Protein AF-A0A6N8X1G5-F1 (afdb_monomer)

Radius of gyration: 25.39 Å; Cα contacts (8 Å, |Δi|>4): 60; chains: 1; boundi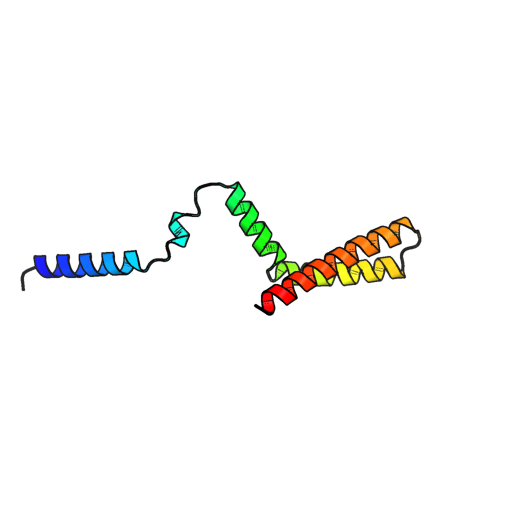ng box: 46×36×74 Å

Solvent-accessible surface area (backbone atoms only — not comparable to full-atom values): 5258 Å² total; per-residue (Å²): 135,65,76,65,61,58,53,52,56,51,51,54,50,53,52,54,52,60,72,69,50,70,68,69,74,79,65,77,77,82,50,77,65,59,53,51,54,49,54,50,51,49,48,53,58,36,74,62,21,53,54,51,14,52,50,26,36,53,52,12,50,50,32,47,76,69,32,89,45,73,68,46,31,50,52,14,50,51,41,23,48,52,10,50,53,38,40,51,54,34,52,53,66,69,75,109

pLDDT: mean 82.65, std 12.1, range [53.28, 95.94]

Sequence (96 aa):
MTPTSRRLAVASAAAAVALFLPATALAQGVSPWLDAVQVLQDAFTGPIARGLSLIAIVIGGLMFAFGEGGSKKALAGIIFGLGMAMGAANFLAWLF

Foldseek 3Di:
DDPVVVVVVVVVVVVVVVVPPPCVVVPCPDDPVVVVVVVVVCCLQDPVLLVQLVVLLVQLVVQCVPVPDPVSVVVSVVSNVSSVVSVVSNVVVVVD

Secondary structure (DSSP, 8-state):
--HHHHHHHHHHHHHHHHHHS-THHHHTTS-HHHHHHHHHHHHHHSHHHHHHHHHHHHHHHHHHHH--SHHHHHHHHHHHHHHHHHHHHHHHHHH-

Mean predicted aligned error: 12.58 Å

Nearest PDB structures (foldseek):
  8w1e-assembly1_E  TM=5.434E-01  e=6.759E+00  Pseudomonas aeruginosa PAO1

Structure (mmCIF, N/CA/C/O backbone):
data_AF-A0A6N8X1G5-F1
#
_entry.id   AF-A0A6N8X1G5-F1
#
loop_
_atom_site.group_PDB
_atom_site.id
_atom_site.type_symbol
_atom_site.label_atom_id
_atom_site.label_alt_id
_atom_site.label_comp_id
_atom_site.label_asym_id
_atom_site.label_entity_id
_atom_site.label_seq_id
_atom_site.pdbx_PDB_ins_code
_atom_site.Cartn_x
_atom_site.Cartn_y
_atom_site.Cartn_z
_atom_site.occupancy
_atom_site.B_iso_or_equiv
_atom_site.auth_seq_id
_atom_site.auth_comp_id
_atom_site.auth_asym_id
_atom_site.auth_atom_id
_atom_site.pdbx_PDB_model_num
ATOM 1 N N . MET A 1 1 ? 31.521 -28.823 -49.705 1.00 53.50 1 MET A N 1
ATOM 2 C CA . MET A 1 1 ? 30.892 -27.772 -48.872 1.00 53.50 1 MET A CA 1
ATOM 3 C C . MET A 1 1 ? 31.986 -27.089 -48.069 1.00 53.50 1 MET A C 1
ATOM 5 O O . MET A 1 1 ? 32.591 -27.728 -47.219 1.00 53.50 1 MET A O 1
ATOM 9 N N . THR A 1 2 ? 32.338 -25.856 -48.425 1.00 53.47 2 THR A N 1
ATOM 10 C CA . THR A 1 2 ? 33.489 -25.136 -47.864 1.00 53.47 2 THR A CA 1
ATOM 11 C C . THR A 1 2 ? 33.209 -24.696 -46.416 1.00 53.47 2 THR A C 1
ATOM 13 O O . THR A 1 2 ? 32.107 -24.241 -46.117 1.00 53.47 2 THR A O 1
ATOM 16 N N . PRO A 1 3 ? 34.174 -24.816 -45.486 1.00 62.03 3 PRO A N 1
ATOM 17 C CA . PRO A 1 3 ? 33.967 -24.544 -44.054 1.00 62.03 3 PRO A CA 1
ATOM 18 C C . PRO A 1 3 ? 33.547 -23.093 -43.751 1.00 62.03 3 PRO A C 1
ATOM 20 O O . PRO A 1 3 ? 32.997 -22.811 -42.686 1.00 62.03 3 PRO A O 1
ATOM 23 N N . THR A 1 4 ? 33.769 -22.178 -44.695 1.00 65.75 4 THR A N 1
ATOM 24 C CA . THR A 1 4 ? 33.435 -20.753 -44.610 1.00 65.75 4 THR A CA 1
ATOM 25 C C . THR A 1 4 ? 31.926 -20.490 -44.624 1.00 65.75 4 THR A C 1
ATOM 27 O O . THR A 1 4 ? 31.459 -19.638 -43.872 1.00 65.75 4 THR A O 1
ATOM 30 N N . SER A 1 5 ? 31.133 -21.248 -45.396 1.00 65.81 5 SER A N 1
ATOM 31 C CA . SER A 1 5 ? 29.674 -21.041 -45.471 1.00 65.81 5 SER A CA 1
ATOM 32 C C . SER A 1 5 ? 28.963 -21.444 -44.178 1.00 65.81 5 SER A C 1
ATOM 34 O O . SER A 1 5 ? 28.024 -20.780 -43.746 1.00 65.81 5 SER A O 1
ATOM 36 N N . ARG A 1 6 ? 29.470 -22.480 -43.500 1.00 70.81 6 ARG A N 1
ATOM 37 C CA . ARG A 1 6 ? 28.961 -22.923 -42.196 1.00 70.81 6 ARG A CA 1
ATOM 38 C C . ARG A 1 6 ? 29.223 -21.888 -41.102 1.00 70.81 6 ARG A C 1
ATOM 40 O O . ARG A 1 6 ? 28.361 -21.669 -40.261 1.00 70.81 6 ARG A O 1
ATOM 47 N N . ARG A 1 7 ? 30.382 -21.220 -41.128 1.00 73.12 7 ARG A N 1
ATOM 48 C CA . ARG A 1 7 ? 30.709 -20.141 -40.178 1.00 73.12 7 ARG A CA 1
ATOM 49 C C . ARG A 1 7 ? 29.802 -18.926 -40.360 1.00 73.12 7 ARG A C 1
ATOM 51 O O . ARG A 1 7 ? 29.341 -18.373 -39.369 1.00 73.12 7 ARG A O 1
ATOM 58 N N . LEU A 1 8 ? 29.507 -18.562 -41.608 1.00 77.94 8 LEU A N 1
ATOM 59 C CA . LEU A 1 8 ? 28.598 -17.459 -41.925 1.00 77.94 8 LEU A CA 1
ATOM 60 C C . LEU A 1 8 ? 27.158 -17.762 -41.490 1.00 77.94 8 LEU A C 1
ATOM 62 O O . LEU A 1 8 ? 26.532 -16.911 -40.869 1.00 77.94 8 LEU A O 1
ATOM 66 N N . ALA A 1 9 ? 26.672 -18.985 -41.722 1.00 77.25 9 ALA A N 1
ATOM 67 C CA . ALA A 1 9 ? 25.338 -19.408 -41.289 1.00 77.25 9 ALA A CA 1
ATOM 68 C C . ALA A 1 9 ? 25.184 -19.428 -39.755 1.00 77.25 9 ALA A C 1
ATOM 70 O O . ALA A 1 9 ? 24.150 -19.030 -39.218 1.00 77.25 9 ALA A O 1
ATOM 71 N N . VAL A 1 10 ? 26.224 -19.863 -39.034 1.00 80.88 10 VAL A N 1
ATOM 72 C CA . VAL A 1 10 ? 26.237 -19.842 -37.562 1.00 80.88 10 VAL A CA 1
ATOM 73 C C . VAL A 1 10 ? 26.289 -18.405 -37.034 1.00 80.88 10 VAL A C 1
ATOM 75 O O . VAL A 1 10 ? 25.575 -18.081 -36.089 1.00 80.88 10 VAL A O 1
ATOM 78 N N . ALA A 1 11 ? 27.070 -17.524 -37.666 1.00 80.81 11 ALA A N 1
ATOM 79 C CA . ALA A 1 11 ? 27.150 -16.115 -37.282 1.00 80.81 11 ALA A CA 1
ATOM 80 C C . ALA A 1 11 ? 25.819 -15.373 -37.498 1.00 80.81 11 ALA A C 1
ATOM 82 O O . ALA A 1 11 ? 25.385 -14.629 -36.621 1.00 80.81 11 ALA A O 1
ATOM 83 N N . SER A 1 12 ? 25.131 -15.614 -38.620 1.00 81.31 12 SER A N 1
ATOM 84 C CA . SER A 1 12 ? 23.820 -15.011 -38.884 1.00 81.31 12 SER A CA 1
ATOM 85 C C . SER A 1 12 ? 22.743 -15.511 -37.922 1.00 81.31 12 SER A C 1
ATOM 87 O O . SER A 1 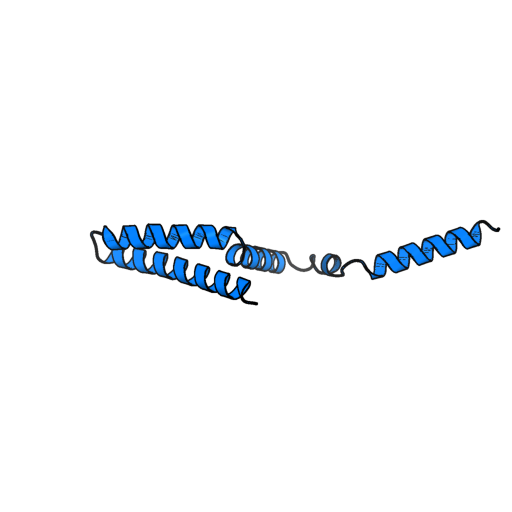12 ? 21.909 -14.727 -37.478 1.00 81.31 12 SER A O 1
ATOM 89 N N . ALA A 1 13 ? 22.776 -16.797 -37.555 1.00 80.00 13 ALA A N 1
ATOM 90 C CA . ALA A 1 13 ? 21.852 -17.357 -36.572 1.00 80.00 13 ALA A CA 1
ATOM 91 C C . ALA A 1 13 ? 22.081 -16.761 -35.173 1.00 80.00 13 ALA A C 1
ATOM 93 O O . ALA A 1 13 ? 21.123 -16.388 -34.503 1.00 80.00 13 ALA A O 1
ATOM 94 N N . ALA A 1 14 ? 23.341 -16.603 -34.755 1.00 80.88 14 ALA A N 1
ATOM 95 C CA . ALA A 1 14 ? 23.680 -15.971 -33.481 1.00 80.88 14 ALA A CA 1
ATOM 96 C C . ALA A 1 14 ? 23.240 -14.496 -33.425 1.00 80.88 14 ALA A C 1
ATOM 98 O O . ALA A 1 14 ? 22.703 -14.057 -32.411 1.00 80.88 14 ALA A O 1
ATOM 99 N N . ALA A 1 15 ? 23.407 -13.749 -34.521 1.00 80.19 15 ALA A N 1
ATOM 100 C CA . ALA A 1 15 ? 22.947 -12.365 -34.620 1.00 80.19 15 ALA A CA 1
ATOM 101 C C . ALA A 1 15 ? 21.414 -12.252 -34.586 1.00 80.19 15 ALA A C 1
ATOM 103 O O . ALA A 1 15 ? 20.880 -11.373 -33.915 1.00 80.19 15 ALA A O 1
ATOM 104 N N . ALA A 1 16 ? 20.697 -13.161 -35.254 1.00 80.69 16 ALA A N 1
ATOM 105 C CA . ALA A 1 16 ? 19.240 -13.206 -35.188 1.00 80.69 16 ALA A CA 1
ATOM 106 C C . ALA A 1 16 ? 18.760 -13.478 -33.757 1.00 80.69 16 ALA A C 1
ATOM 108 O O . ALA A 1 16 ? 17.905 -12.757 -33.258 1.00 80.69 16 ALA A O 1
ATOM 109 N N . VAL A 1 17 ? 19.364 -14.450 -33.063 1.00 78.38 17 VAL A N 1
ATOM 110 C CA . VAL A 1 17 ? 19.061 -14.728 -31.651 1.00 78.38 17 VAL A CA 1
ATOM 111 C C . VAL A 1 17 ? 19.331 -13.498 -30.783 1.00 78.38 17 VAL A C 1
ATOM 113 O O . VAL A 1 17 ? 18.466 -13.132 -29.996 1.00 78.38 17 VAL A O 1
ATOM 116 N N . ALA A 1 18 ? 20.468 -12.819 -30.977 1.00 75.94 18 ALA A N 1
ATOM 117 C CA . ALA A 1 18 ? 20.833 -11.597 -30.257 1.00 75.94 18 ALA A CA 1
ATOM 118 C C . ALA A 1 18 ? 19.787 -10.475 -30.392 1.00 75.94 18 ALA A C 1
ATOM 120 O O . ALA A 1 18 ? 19.519 -9.775 -29.420 1.00 75.94 18 ALA A O 1
ATOM 121 N N . LEU A 1 19 ? 19.167 -10.330 -31.567 1.00 72.06 19 LEU A N 1
ATOM 122 C CA . LEU A 1 19 ? 18.127 -9.325 -31.826 1.00 72.06 19 LEU A CA 1
ATOM 123 C C . LEU A 1 19 ? 16.774 -9.653 -31.176 1.00 72.06 19 LEU A C 1
ATOM 125 O O . LEU A 1 19 ? 15.967 -8.749 -30.977 1.00 72.06 19 LEU A O 1
ATOM 129 N N . PHE A 1 20 ? 16.525 -10.920 -30.840 1.00 73.56 20 PHE A N 1
ATOM 130 C CA . PHE A 1 20 ? 15.322 -11.350 -30.121 1.00 73.56 20 PHE A CA 1
ATOM 131 C C . PHE A 1 20 ? 15.514 -11.414 -28.599 1.00 73.56 20 PHE A C 1
ATOM 133 O O . PHE A 1 20 ? 14.548 -11.687 -27.884 1.00 73.56 20 PHE A O 1
ATOM 140 N N . LEU A 1 21 ? 16.721 -11.155 -28.077 1.00 70.12 21 LEU A N 1
ATOM 141 C CA . LEU A 1 21 ? 16.896 -11.003 -26.635 1.00 70.12 21 LEU A CA 1
ATOM 142 C C . LEU A 1 21 ? 16.192 -9.720 -26.166 1.00 70.12 21 LEU A C 1
ATOM 144 O O . LEU A 1 21 ? 16.364 -8.662 -26.775 1.00 70.12 21 LEU A O 1
ATOM 148 N N . PRO A 1 22 ? 15.405 -9.784 -25.079 1.00 61.50 22 PRO A N 1
ATOM 149 C CA . PRO A 1 22 ? 14.708 -8.618 -24.569 1.00 61.50 22 PRO A CA 1
ATOM 150 C C . PRO A 1 22 ? 15.728 -7.541 -24.176 1.00 61.50 22 PRO A C 1
ATOM 152 O O . PRO A 1 22 ? 16.580 -7.742 -23.309 1.00 61.50 22 PRO A O 1
ATOM 155 N N . ALA A 1 23 ? 15.614 -6.367 -24.803 1.00 58.66 23 ALA A N 1
ATOM 156 C CA . ALA A 1 23 ? 16.457 -5.196 -24.540 1.00 58.66 23 ALA A CA 1
ATOM 157 C C . ALA A 1 23 ? 16.343 -4.668 -23.096 1.00 58.66 23 ALA A C 1
ATOM 159 O O . ALA A 1 23 ? 17.111 -3.795 -22.690 1.00 58.66 23 ALA A O 1
ATOM 160 N N . THR A 1 24 ? 15.415 -5.213 -22.305 1.00 55.72 24 THR A N 1
ATOM 161 C CA . THR A 1 24 ? 15.252 -4.894 -20.887 1.00 55.72 24 THR A CA 1
ATOM 162 C C . THR A 1 24 ? 16.534 -5.134 -20.098 1.00 55.72 24 THR A C 1
ATOM 164 O O . THR A 1 24 ? 16.792 -4.382 -19.173 1.00 55.72 24 THR A O 1
ATOM 167 N N . ALA A 1 25 ? 17.402 -6.070 -20.494 1.00 53.28 25 ALA A N 1
ATOM 168 C CA . ALA A 1 25 ? 18.662 -6.328 -19.793 1.00 53.28 25 ALA A CA 1
ATOM 169 C C . ALA A 1 25 ? 19.742 -5.239 -19.982 1.00 53.28 25 ALA A C 1
ATOM 171 O O . ALA A 1 25 ? 20.647 -5.134 -19.159 1.00 53.28 25 ALA A O 1
ATOM 172 N N . LEU A 1 26 ? 19.668 -4.415 -21.036 1.00 54.25 26 LEU A N 1
ATOM 173 C CA . LEU A 1 26 ? 20.715 -3.430 -21.365 1.00 54.25 26 LEU A CA 1
ATOM 174 C C . LEU A 1 26 ? 20.451 -2.027 -20.794 1.00 54.25 26 LEU A C 1
ATOM 176 O O . LEU A 1 26 ? 21.328 -1.169 -20.860 1.00 54.25 26 LEU A O 1
ATOM 180 N N . ALA A 1 27 ? 19.272 -1.795 -20.210 1.00 53.38 27 ALA A N 1
ATOM 181 C CA . ALA A 1 27 ? 18.899 -0.518 -19.593 1.00 53.38 27 ALA A CA 1
ATOM 182 C C . ALA A 1 27 ? 18.860 -0.557 -18.051 1.00 53.38 27 ALA A C 1
ATOM 184 O O . ALA A 1 27 ? 18.722 0.486 -17.416 1.00 53.38 27 ALA A O 1
ATOM 185 N N . GLN A 1 28 ? 19.029 -1.733 -17.435 1.00 54.69 28 GLN A N 1
ATOM 186 C CA . GLN A 1 28 ? 18.915 -1.950 -15.978 1.00 54.69 28 GLN A CA 1
ATOM 187 C C . GLN A 1 28 ? 20.103 -1.393 -15.165 1.00 54.69 28 GLN A C 1
ATOM 189 O O . GLN A 1 28 ? 20.226 -1.669 -13.981 1.00 54.69 28 GLN A O 1
ATOM 194 N N . GLY A 1 29 ? 21.006 -0.625 -15.784 1.00 56.72 29 GLY A N 1
ATOM 195 C CA . GLY A 1 29 ? 22.302 -0.277 -15.190 1.00 56.72 29 GLY A CA 1
ATOM 196 C C . GLY A 1 29 ? 22.545 1.196 -14.863 1.00 56.72 29 GLY A C 1
ATOM 197 O O . GLY A 1 29 ? 23.645 1.517 -14.427 1.00 56.72 29 GLY A O 1
ATOM 198 N N . VAL A 1 30 ? 21.606 2.118 -15.104 1.00 61.34 30 VAL A N 1
ATOM 199 C CA . VAL A 1 30 ? 21.981 3.550 -15.136 1.00 61.34 30 VAL A CA 1
ATOM 200 C C . VAL A 1 30 ? 21.840 4.259 -13.786 1.00 61.34 30 VAL A C 1
ATOM 202 O O . VAL A 1 30 ? 22.552 5.232 -13.541 1.00 61.34 30 VAL A O 1
ATOM 205 N N . SER A 1 31 ? 20.993 3.788 -12.862 1.00 77.81 31 SER A N 1
ATOM 206 C CA . SER A 1 31 ? 20.967 4.371 -11.516 1.00 77.81 31 SER A CA 1
ATOM 207 C C . SER A 1 31 ? 20.496 3.381 -10.437 1.00 77.81 31 SER A C 1
ATOM 209 O O . SER A 1 31 ? 19.426 2.787 -10.579 1.00 77.81 31 SER A O 1
ATOM 211 N N . PRO A 1 32 ? 21.245 3.239 -9.323 1.00 77.75 32 PRO A N 1
ATOM 212 C CA . PRO A 1 32 ? 20.814 2.444 -8.167 1.00 77.75 32 PRO A CA 1
ATOM 213 C C . PRO A 1 32 ? 19.478 2.916 -7.574 1.00 77.75 32 PRO A C 1
ATOM 215 O O . PRO A 1 32 ? 18.758 2.147 -6.947 1.00 77.75 32 PRO A O 1
ATOM 218 N N . TRP A 1 33 ? 19.136 4.190 -7.780 1.00 84.88 33 TRP A N 1
ATOM 219 C CA . TRP A 1 33 ? 17.885 4.783 -7.315 1.00 84.88 33 TRP A CA 1
ATOM 220 C C . TRP A 1 33 ? 16.680 4.317 -8.124 1.00 84.88 33 TRP A C 1
ATOM 222 O O . TRP A 1 33 ? 15.621 4.081 -7.552 1.00 84.88 33 TRP A O 1
ATOM 232 N N . LEU A 1 34 ? 16.834 4.175 -9.443 1.00 84.62 34 LEU A N 1
ATOM 233 C CA . LEU A 1 34 ? 15.766 3.678 -10.305 1.00 84.62 34 LEU A CA 1
ATOM 234 C C . LEU A 1 34 ? 15.437 2.226 -9.949 1.00 84.62 34 LEU A C 1
ATOM 236 O O . LEU A 1 34 ? 14.270 1.872 -9.818 1.00 84.62 34 LEU A O 1
ATOM 240 N N . ASP A 1 35 ? 16.478 1.429 -9.721 1.00 86.12 35 ASP A N 1
ATOM 241 C CA . ASP A 1 35 ? 16.346 0.027 -9.338 1.00 86.12 35 ASP A CA 1
ATOM 242 C C . ASP A 1 35 ? 15.654 -0.110 -7.972 1.00 86.12 35 ASP A C 1
ATOM 244 O O . ASP A 1 35 ? 14.681 -0.848 -7.824 1.00 86.12 35 ASP A O 1
ATOM 248 N N . ALA A 1 36 ? 16.043 0.7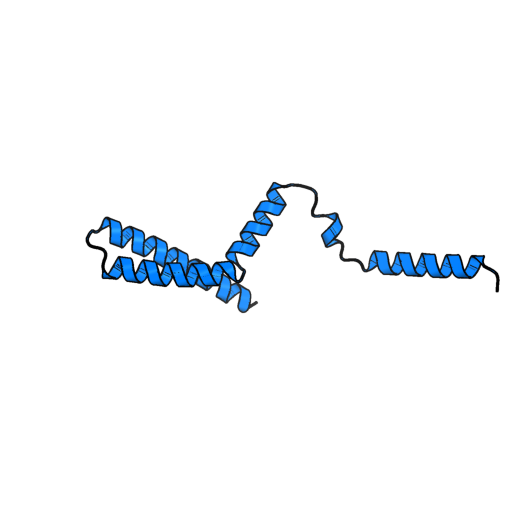16 -6.993 1.00 87.25 36 ALA A N 1
ATOM 249 C CA . ALA A 1 36 ? 15.365 0.782 -5.698 1.00 87.25 36 ALA A CA 1
ATOM 250 C C . ALA A 1 36 ? 13.879 1.168 -5.823 1.00 87.25 36 ALA A C 1
ATOM 252 O O . ALA A 1 36 ? 13.027 0.589 -5.150 1.00 87.25 36 ALA A O 1
ATOM 253 N N . VAL A 1 37 ? 13.543 2.122 -6.695 1.00 89.38 37 VAL A N 1
ATOM 254 C CA . VAL A 1 37 ? 12.150 2.523 -6.953 1.00 89.38 37 VAL A CA 1
ATOM 255 C C . VAL A 1 37 ? 11.357 1.392 -7.610 1.00 89.38 37 VAL A C 1
ATOM 257 O O . VAL A 1 37 ? 10.172 1.229 -7.318 1.00 89.38 37 VAL A O 1
ATOM 260 N N . GLN A 1 38 ? 11.982 0.588 -8.464 1.00 88.69 38 GLN A N 1
ATOM 261 C CA . GLN A 1 38 ? 11.335 -0.563 -9.088 1.00 88.69 38 GLN A CA 1
ATOM 262 C C . GLN A 1 38 ? 11.083 -1.688 -8.075 1.00 88.69 38 GLN A C 1
ATOM 264 O O . GLN A 1 38 ? 9.960 -2.174 -7.972 1.00 88.69 38 GLN A O 1
ATOM 269 N N . VAL A 1 39 ? 12.063 -1.989 -7.219 1.00 88.38 39 VAL A N 1
ATOM 270 C CA . VAL A 1 39 ? 11.898 -2.929 -6.097 1.00 88.38 39 VAL A CA 1
ATOM 271 C C . VAL A 1 39 ? 10.774 -2.492 -5.154 1.00 88.38 39 VAL A C 1
ATOM 273 O O . VAL A 1 39 ? 9.988 -3.324 -4.702 1.00 88.38 39 VAL A O 1
ATOM 276 N N . LEU A 1 40 ? 10.655 -1.191 -4.862 1.00 88.31 40 LEU A N 1
ATOM 277 C CA . LEU A 1 40 ? 9.554 -0.673 -4.045 1.00 88.31 40 LEU A CA 1
ATOM 278 C C . LEU A 1 40 ? 8.195 -0.870 -4.725 1.00 88.31 40 LEU A C 1
ATOM 280 O O . LEU A 1 40 ? 7.245 -1.289 -4.066 1.00 88.31 40 LEU A O 1
ATOM 284 N N . GLN A 1 41 ? 8.088 -0.611 -6.029 1.00 88.38 41 GLN A N 1
ATOM 285 C CA . GLN A 1 41 ? 6.851 -0.851 -6.779 1.00 88.38 41 GLN A CA 1
ATOM 286 C C . GLN A 1 41 ? 6.437 -2.328 -6.737 1.00 88.38 41 GLN A C 1
ATOM 288 O O . GLN A 1 41 ? 5.277 -2.629 -6.439 1.00 88.38 41 GLN A O 1
ATOM 293 N N . ASP A 1 42 ? 7.383 -3.244 -6.943 1.00 87.50 42 ASP A N 1
ATOM 294 C CA . ASP A 1 42 ? 7.136 -4.687 -6.862 1.00 87.50 42 ASP A CA 1
ATOM 295 C C . ASP A 1 42 ? 6.727 -5.109 -5.444 1.00 87.50 42 ASP A C 1
ATOM 297 O O . ASP A 1 42 ? 5.822 -5.928 -5.261 1.00 87.50 42 ASP A O 1
ATOM 301 N N . ALA A 1 43 ? 7.325 -4.507 -4.413 1.00 87.62 43 ALA A N 1
ATOM 302 C CA . ALA A 1 43 ? 6.971 -4.778 -3.023 1.00 87.62 43 ALA A CA 1
ATOM 303 C C . ALA A 1 43 ? 5.528 -4.364 -2.682 1.00 87.62 43 ALA A C 1
ATOM 305 O O . ALA A 1 43 ? 4.883 -5.056 -1.893 1.00 87.62 43 ALA A O 1
ATOM 306 N N . PHE A 1 44 ? 5.008 -3.283 -3.280 1.00 85.94 44 PHE A N 1
ATOM 307 C CA . PHE A 1 44 ? 3.645 -2.777 -3.050 1.00 85.94 44 PHE A CA 1
ATOM 308 C C . PHE A 1 44 ? 2.565 -3.410 -3.943 1.00 85.94 44 PHE A C 1
ATOM 310 O O . PHE A 1 44 ? 1.381 -3.345 -3.605 1.00 85.94 44 PHE A O 1
ATOM 317 N N . THR A 1 45 ? 2.938 -4.052 -5.049 1.00 86.00 45 THR A N 1
ATOM 318 C CA . THR A 1 45 ? 1.994 -4.682 -5.997 1.00 86.00 45 THR A CA 1
ATOM 319 C C . THR A 1 45 ? 2.062 -6.212 -6.008 1.00 86.00 45 THR A C 1
ATOM 321 O O . THR A 1 45 ? 1.142 -6.877 -6.484 1.00 86.00 45 THR A O 1
ATOM 324 N N . GLY A 1 46 ? 3.128 -6.792 -5.457 1.00 87.19 46 GLY A N 1
ATOM 325 C CA . GLY A 1 46 ? 3.361 -8.229 -5.429 1.00 87.19 46 GLY A CA 1
ATOM 326 C C . GLY A 1 46 ? 2.654 -8.985 -4.290 1.00 87.19 46 GLY A C 1
ATOM 327 O O . GLY A 1 46 ? 1.886 -8.423 -3.505 1.00 87.19 46 GLY A O 1
ATOM 328 N N . PRO A 1 47 ? 2.945 -10.293 -4.135 1.00 89.25 47 PRO A N 1
ATOM 329 C CA . PRO A 1 47 ? 2.353 -11.145 -3.096 1.00 89.25 47 PRO A CA 1
ATOM 330 C C . PRO A 1 47 ? 2.602 -10.639 -1.670 1.00 89.25 47 PRO A C 1
ATOM 332 O O . PRO A 1 47 ? 1.758 -10.812 -0.790 1.00 89.25 47 PRO A O 1
ATOM 335 N N . ILE A 1 48 ? 3.750 -9.989 -1.455 1.00 90.25 48 ILE A N 1
ATOM 336 C CA . ILE A 1 48 ? 4.143 -9.423 -0.161 1.00 90.25 48 ILE A CA 1
ATOM 337 C C . ILE A 1 48 ? 3.140 -8.344 0.274 1.00 90.25 48 ILE A C 1
ATOM 339 O O . ILE A 1 48 ? 2.678 -8.368 1.415 1.00 90.25 48 ILE A O 1
ATOM 343 N N . ALA A 1 49 ? 2.721 -7.462 -0.638 1.00 92.56 49 ALA A N 1
ATOM 344 C CA . ALA A 1 49 ? 1.730 -6.427 -0.352 1.00 92.56 49 ALA A CA 1
ATOM 345 C C . ALA A 1 49 ? 0.378 -6.998 0.086 1.00 92.56 49 ALA A C 1
ATOM 347 O O . ALA A 1 49 ? -0.247 -6.476 1.007 1.00 92.56 49 ALA A O 1
ATOM 348 N N . ARG A 1 50 ? -0.062 -8.101 -0.532 1.00 90.19 50 ARG A N 1
ATOM 349 C CA . ARG A 1 50 ? -1.317 -8.785 -0.175 1.00 90.19 50 ARG A CA 1
ATOM 350 C C . ARG A 1 50 ? -1.260 -9.329 1.249 1.00 90.19 50 ARG A C 1
ATOM 352 O O . ARG A 1 50 ? -2.206 -9.150 2.013 1.00 90.19 50 ARG A O 1
ATOM 359 N N . GLY A 1 51 ? -0.132 -9.939 1.618 1.00 93.62 51 GLY A N 1
ATOM 360 C CA . GLY A 1 51 ? 0.113 -10.405 2.982 1.00 93.62 51 GLY A CA 1
ATOM 361 C C . GLY A 1 51 ? 0.100 -9.258 3.995 1.00 93.62 51 GLY A C 1
ATOM 362 O O . GLY A 1 51 ? -0.605 -9.331 5.001 1.00 93.62 51 GLY A O 1
ATOM 363 N N . LEU A 1 52 ? 0.817 -8.168 3.708 1.00 93.50 52 LEU A N 1
ATOM 364 C CA . LEU A 1 52 ? 0.875 -6.993 4.584 1.00 93.50 52 LEU A CA 1
ATOM 365 C C . LEU A 1 52 ? -0.482 -6.290 4.722 1.00 93.50 52 LEU A C 1
ATOM 367 O O . LEU A 1 52 ? -0.843 -5.884 5.825 1.00 93.50 52 LEU A O 1
ATOM 371 N N . SER A 1 53 ? -1.249 -6.184 3.635 1.00 94.50 53 SER A N 1
ATOM 372 C CA . SER A 1 53 ? -2.607 -5.631 3.635 1.00 94.50 53 SER A CA 1
ATOM 373 C C . SER A 1 53 ? -3.525 -6.408 4.579 1.00 94.50 53 SER A C 1
ATOM 375 O O . SER A 1 53 ? -4.148 -5.808 5.457 1.00 94.50 53 SER A O 1
ATOM 377 N N . LEU A 1 54 ? -3.545 -7.741 4.469 1.00 95.62 54 LEU A N 1
ATOM 378 C CA . LEU A 1 54 ? -4.350 -8.601 5.336 1.00 95.62 54 LEU A CA 1
ATOM 379 C C . LEU A 1 54 ? -3.972 -8.419 6.814 1.00 95.62 54 LEU A C 1
ATOM 381 O O . LEU A 1 54 ? -4.845 -8.228 7.659 1.00 95.62 54 LEU A O 1
ATOM 385 N N . ILE A 1 55 ? -2.672 -8.430 7.122 1.00 95.94 55 ILE A N 1
ATOM 386 C CA . ILE A 1 55 ? -2.167 -8.263 8.491 1.00 95.94 55 ILE A CA 1
ATOM 387 C C . ILE A 1 55 ? -2.556 -6.889 9.052 1.00 95.94 55 ILE A C 1
ATOM 389 O O . ILE A 1 55 ? -3.038 -6.801 10.182 1.00 95.94 55 ILE A O 1
ATOM 393 N N . ALA A 1 56 ? -2.397 -5.820 8.269 1.00 95.50 56 ALA A N 1
ATOM 394 C CA . ALA A 1 56 ? -2.733 -4.461 8.685 1.00 95.50 56 ALA A CA 1
ATOM 395 C C . ALA A 1 56 ? -4.234 -4.290 8.968 1.00 95.50 56 ALA A C 1
ATOM 397 O O . ALA A 1 56 ? -4.601 -3.670 9.965 1.00 95.50 56 ALA A O 1
ATOM 398 N N . ILE A 1 57 ? -5.105 -4.885 8.150 1.00 95.12 57 ILE A N 1
ATOM 399 C CA . ILE A 1 57 ? -6.561 -4.873 8.364 1.00 95.12 57 ILE A CA 1
ATOM 400 C C . ILE A 1 57 ? -6.918 -5.597 9.666 1.00 95.12 57 ILE A C 1
ATOM 402 O O . ILE A 1 57 ? -7.680 -5.069 10.476 1.00 95.1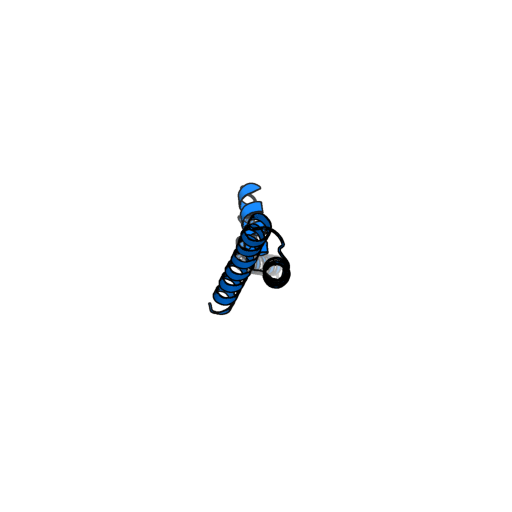2 57 ILE A O 1
ATOM 406 N N . VAL A 1 58 ? -6.342 -6.778 9.903 1.00 95.44 58 VAL A N 1
ATOM 407 C CA . VAL A 1 58 ? -6.606 -7.567 11.115 1.00 95.44 58 VAL A CA 1
ATOM 408 C C . VAL A 1 58 ? -6.128 -6.823 12.363 1.00 95.44 58 VAL A C 1
ATOM 410 O O . VAL A 1 58 ? -6.912 -6.612 13.288 1.00 95.44 58 VAL A O 1
ATOM 413 N N . ILE A 1 59 ? -4.873 -6.364 12.386 1.00 95.44 59 ILE A N 1
ATOM 414 C CA . ILE A 1 59 ? -4.301 -5.653 13.539 1.00 95.44 59 ILE A CA 1
ATOM 415 C C . ILE A 1 59 ? -5.011 -4.315 13.764 1.00 95.44 59 ILE A C 1
ATOM 417 O O . ILE A 1 59 ? -5.328 -3.979 14.905 1.00 95.44 59 ILE A O 1
ATOM 421 N N . GLY A 1 60 ? -5.299 -3.567 12.697 1.00 94.25 60 GLY A N 1
ATOM 422 C CA . GLY A 1 60 ? -6.048 -2.316 12.765 1.00 94.25 60 GLY A CA 1
ATOM 423 C C . GLY A 1 60 ? -7.454 -2.520 13.332 1.00 94.25 60 GLY A C 1
ATOM 424 O O . GLY A 1 60 ? -7.857 -1.797 14.239 1.00 94.25 60 GLY A O 1
ATOM 425 N N . GLY A 1 61 ? -8.178 -3.551 12.887 1.00 92.94 61 GLY A N 1
ATOM 426 C CA . GLY A 1 61 ? -9.500 -3.893 13.419 1.00 92.94 61 GLY A CA 1
ATOM 427 C C . GLY A 1 61 ? -9.466 -4.290 14.900 1.00 92.94 61 GLY A C 1
ATOM 428 O O . GLY A 1 61 ? -10.261 -3.786 15.694 1.00 92.94 61 GLY A O 1
ATOM 429 N N . LEU A 1 62 ? -8.502 -5.125 15.299 1.00 93.94 62 LEU A N 1
ATOM 430 C CA . LEU A 1 62 ? -8.289 -5.516 16.698 1.00 93.94 62 LEU A CA 1
ATOM 431 C C . LEU A 1 62 ? -7.943 -4.314 17.584 1.00 93.94 62 LEU A C 1
ATOM 433 O O . LEU A 1 62 ? -8.530 -4.138 18.650 1.00 93.94 62 LEU A O 1
ATOM 437 N N . MET A 1 63 ? -7.027 -3.457 17.139 1.00 91.19 63 MET A N 1
ATOM 438 C CA . MET A 1 63 ? -6.634 -2.260 17.882 1.00 91.19 63 MET A CA 1
ATOM 439 C C . MET A 1 63 ? -7.769 -1.233 17.950 1.00 91.19 63 MET A C 1
ATOM 441 O O . MET A 1 63 ? -7.872 -0.504 18.932 1.00 91.19 63 MET A O 1
ATOM 445 N N . PHE A 1 64 ? -8.654 -1.182 16.955 1.00 89.62 64 PHE A N 1
ATOM 446 C CA . PHE A 1 64 ? -9.843 -0.335 17.001 1.00 89.62 64 PHE A CA 1
ATOM 447 C C . PHE A 1 64 ? -10.877 -0.859 18.010 1.00 89.62 64 PHE A C 1
ATOM 449 O O . PHE A 1 64 ? -11.427 -0.076 18.790 1.00 89.62 64 PHE A O 1
ATOM 456 N N . ALA A 1 65 ? -11.093 -2.178 18.037 1.00 89.69 65 ALA A N 1
ATOM 457 C CA . ALA A 1 65 ? -12.025 -2.840 18.947 1.00 89.69 65 ALA A CA 1
ATOM 458 C C . ALA A 1 65 ? -11.579 -2.764 20.418 1.00 89.69 65 ALA A C 1
ATOM 460 O O . ALA A 1 65 ? -12.388 -2.444 21.286 1.00 89.69 65 ALA A O 1
ATOM 461 N N . PHE A 1 66 ? -10.291 -2.997 20.694 1.00 88.56 66 PHE A N 1
ATOM 462 C CA . PHE A 1 66 ? -9.727 -3.064 22.052 1.00 88.56 66 PHE A CA 1
ATOM 463 C C . PHE A 1 66 ? -8.847 -1.858 22.424 1.00 88.56 66 PHE A C 1
ATOM 465 O O . PHE A 1 66 ? -8.154 -1.862 23.440 1.00 88.56 66 PHE A O 1
ATOM 472 N N . GLY A 1 67 ? -8.835 -0.810 21.600 1.00 83.62 67 GLY A N 1
ATOM 473 C CA . GLY A 1 67 ? -8.036 0.390 21.827 1.00 83.62 67 GLY A CA 1
ATOM 474 C C . GLY A 1 67 ? -8.582 1.233 22.971 1.00 83.62 67 GLY A C 1
ATOM 475 O O . GLY A 1 67 ? -9.376 2.147 22.755 1.00 83.62 67 GLY A O 1
ATOM 476 N N . GLU A 1 68 ? -8.136 0.970 24.195 1.00 80.25 68 GLU A N 1
ATOM 477 C CA . GLU A 1 68 ? -8.400 1.839 25.343 1.00 80.25 68 GLU A CA 1
ATOM 478 C C . GLU A 1 68 ? -7.532 3.103 25.228 1.00 80.25 68 GLU A C 1
ATOM 480 O O . GLU A 1 68 ? -6.344 3.119 25.570 1.00 80.25 68 GLU A O 1
ATOM 485 N N . GLY A 1 69 ? -8.118 4.144 24.628 1.00 79.62 69 GLY A N 1
ATOM 486 C CA . GLY A 1 69 ? -7.523 5.465 24.421 1.00 79.62 69 GLY A CA 1
ATOM 487 C C . GLY A 1 69 ? -7.748 6.002 23.004 1.00 79.62 69 GLY A C 1
ATOM 488 O O . GLY A 1 69 ? -7.524 5.300 22.018 1.00 79.62 69 GLY A O 1
ATOM 489 N N . GLY A 1 70 ? -8.150 7.275 22.888 1.00 79.12 70 GLY A N 1
ATOM 490 C CA . GLY A 1 70 ? -8.423 7.920 21.592 1.00 79.12 70 GLY A CA 1
ATOM 491 C C . GLY A 1 70 ? -7.232 7.884 20.626 1.00 79.12 70 GLY A C 1
ATOM 492 O O . GLY A 1 70 ? -7.409 7.627 19.440 1.00 79.12 70 GLY A O 1
ATOM 493 N N . SER A 1 71 ? -6.008 8.025 21.148 1.00 84.12 71 SER A N 1
ATOM 494 C CA . SER A 1 71 ? -4.772 7.933 20.355 1.00 84.12 71 SER A CA 1
ATOM 495 C C . SER A 1 71 ? -4.545 6.532 19.758 1.00 84.12 71 SER A C 1
ATOM 497 O O . SER A 1 71 ? -4.184 6.405 18.589 1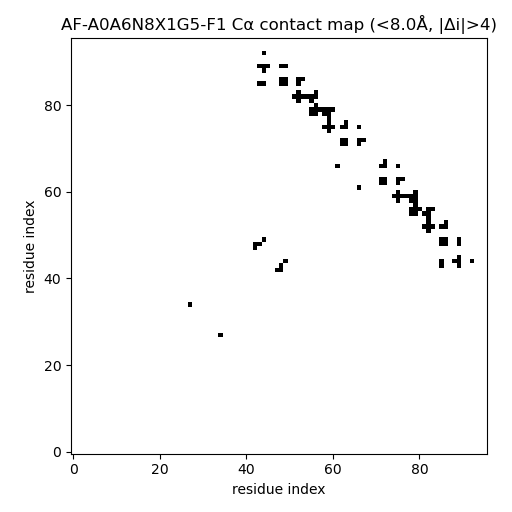.00 84.12 71 SER A O 1
ATOM 499 N N . LYS A 1 72 ? -4.853 5.461 20.508 1.00 87.00 72 LYS A N 1
ATOM 500 C CA . LYS A 1 72 ? -4.718 4.076 20.018 1.00 87.00 72 LYS A CA 1
ATOM 501 C C . LYS A 1 72 ? -5.731 3.769 18.916 1.00 87.00 72 LYS A C 1
ATOM 503 O O . LYS A 1 72 ? -5.374 3.147 17.922 1.00 87.00 72 LYS A O 1
ATOM 508 N N . LYS A 1 73 ? -6.968 4.262 19.047 1.00 88.50 73 LYS A N 1
ATOM 509 C CA . LYS A 1 73 ? -7.996 4.133 17.998 1.00 88.50 73 LYS A CA 1
ATOM 510 C C . LYS A 1 73 ? -7.654 4.933 16.738 1.00 88.50 73 LYS A C 1
ATOM 512 O O . LYS A 1 73 ? -7.926 4.463 15.637 1.00 88.50 73 LYS A O 1
ATOM 517 N N . ALA A 1 74 ? -7.026 6.101 16.883 1.00 90.69 74 ALA A N 1
ATOM 518 C CA . ALA A 1 74 ? -6.545 6.883 15.746 1.00 90.69 74 ALA A CA 1
ATOM 519 C C . ALA A 1 74 ? -5.427 6.147 14.987 1.00 90.69 74 ALA A C 1
ATOM 521 O O . ALA A 1 74 ? -5.499 6.013 13.766 1.00 90.69 74 ALA A O 1
ATOM 522 N N . LEU A 1 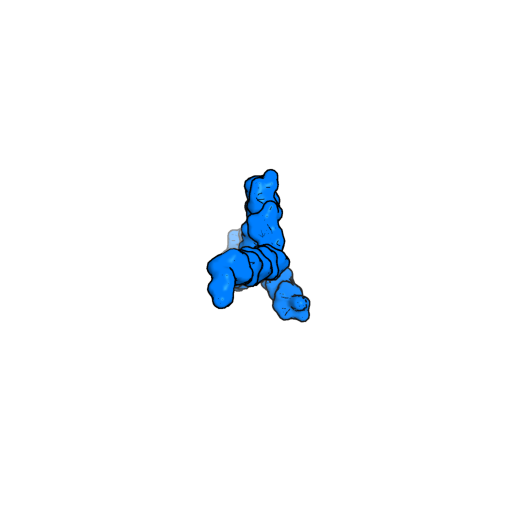75 ? -4.442 5.595 15.704 1.00 92.12 75 LEU A N 1
ATOM 523 C CA . LEU A 1 75 ? -3.378 4.792 15.097 1.00 92.12 75 LEU A CA 1
ATOM 524 C C . LEU A 1 75 ? -3.931 3.527 14.422 1.00 92.12 75 LEU A C 1
ATOM 526 O O . LEU A 1 75 ? -3.530 3.199 13.307 1.00 92.12 75 LEU A O 1
ATOM 530 N N . ALA A 1 76 ? -4.900 2.866 15.058 1.00 92.50 76 ALA A N 1
ATOM 531 C CA . ALA A 1 76 ? -5.604 1.722 14.492 1.00 92.50 76 ALA A CA 1
ATOM 532 C C . ALA A 1 76 ? -6.258 2.057 13.145 1.00 92.50 76 ALA A C 1
ATOM 534 O O . ALA A 1 76 ? -6.112 1.301 12.187 1.00 92.50 76 ALA A O 1
ATOM 535 N N . GLY A 1 77 ? -6.924 3.214 13.053 1.00 92.25 77 GLY A N 1
ATOM 536 C CA . GLY A 1 77 ? -7.535 3.700 11.816 1.00 92.25 77 GLY A CA 1
ATOM 537 C C . GLY A 1 77 ? -6.518 3.962 10.703 1.00 92.25 77 GLY A C 1
ATOM 538 O O . GLY A 1 77 ? -6.777 3.613 9.554 1.00 92.25 77 GLY A O 1
ATOM 539 N N . ILE A 1 78 ? -5.341 4.506 11.033 1.00 95.00 78 ILE A N 1
ATOM 540 C CA . ILE A 1 78 ? -4.255 4.728 10.063 1.00 95.00 78 ILE A CA 1
ATOM 541 C C . ILE A 1 78 ? -3.739 3.392 9.516 1.00 95.00 78 ILE A C 1
ATOM 543 O O . ILE A 1 78 ? -3.635 3.226 8.302 1.00 95.00 78 ILE A O 1
ATOM 547 N N . ILE A 1 79 ? -3.459 2.425 10.395 1.00 95.56 79 ILE A N 1
ATOM 548 C CA . ILE A 1 79 ? -2.975 1.091 10.004 1.00 95.56 79 ILE A CA 1
ATOM 549 C C . ILE A 1 79 ? -4.031 0.367 9.161 1.00 95.56 79 ILE A C 1
ATOM 551 O O . ILE A 1 79 ? -3.716 -0.189 8.109 1.00 95.56 79 ILE A O 1
ATOM 555 N N . PHE A 1 80 ? -5.294 0.423 9.585 1.00 94.75 80 PHE A N 1
ATOM 556 C CA . PHE A 1 80 ? -6.413 -0.170 8.863 1.00 94.75 80 PHE A CA 1
ATOM 557 C C . PHE A 1 80 ? -6.588 0.453 7.470 1.00 94.75 80 PHE A C 1
ATOM 559 O O . PHE A 1 80 ? -6.711 -0.266 6.479 1.00 94.75 80 PHE A O 1
ATOM 566 N N . GLY A 1 81 ? -6.536 1.784 7.374 1.00 94.19 81 GLY A N 1
ATOM 567 C CA . GLY A 1 81 ? -6.632 2.521 6.114 1.00 94.19 81 GLY A CA 1
ATOM 568 C C . GLY A 1 81 ? -5.485 2.210 5.153 1.00 94.19 81 GLY A C 1
ATOM 569 O O . GLY A 1 81 ? -5.732 1.971 3.972 1.00 94.19 81 GLY A O 1
ATOM 570 N N . LEU A 1 82 ? -4.248 2.127 5.655 1.00 94.56 82 LEU A N 1
ATOM 571 C CA . LEU A 1 82 ? -3.085 1.678 4.878 1.00 94.56 82 LEU A CA 1
ATOM 572 C C . LEU A 1 82 ? -3.284 0.257 4.341 1.00 94.56 82 LEU A C 1
ATOM 574 O O . LEU A 1 82 ? -3.045 0.004 3.160 1.00 94.56 82 LEU A O 1
ATOM 578 N N . GLY A 1 83 ? -3.771 -0.656 5.185 1.00 94.38 83 GLY A N 1
ATOM 579 C CA . GLY A 1 83 ? -4.105 -2.021 4.789 1.00 94.38 83 GLY A CA 1
ATOM 580 C C . GLY A 1 83 ? -5.134 -2.066 3.660 1.00 94.38 83 GLY A C 1
ATOM 581 O O . GLY A 1 83 ? -4.910 -2.742 2.654 1.00 94.38 83 GLY A O 1
ATOM 582 N N . MET A 1 84 ? -6.220 -1.296 3.775 1.00 94.88 84 MET A N 1
ATOM 583 C CA . MET A 1 84 ? -7.245 -1.208 2.730 1.00 94.88 84 MET A CA 1
ATOM 584 C C . MET A 1 84 ? -6.715 -0.598 1.427 1.00 94.88 84 MET A C 1
ATOM 586 O O . MET A 1 84 ? -7.001 -1.127 0.356 1.00 94.88 84 MET A O 1
ATOM 590 N N . ALA A 1 85 ? -5.913 0.467 1.496 1.00 94.00 85 ALA A N 1
ATOM 591 C CA . ALA A 1 85 ? -5.347 1.117 0.314 1.00 94.00 85 ALA A CA 1
ATOM 592 C C . ALA A 1 85 ? -4.424 0.175 -0.478 1.00 94.00 85 ALA A C 1
ATOM 594 O O . ALA A 1 85 ? -4.559 0.053 -1.696 1.00 94.00 85 ALA A O 1
ATOM 595 N N . MET A 1 86 ? -3.534 -0.551 0.209 1.00 91.62 86 MET A N 1
ATOM 596 C CA . MET A 1 86 ? -2.661 -1.547 -0.429 1.00 91.62 86 MET A CA 1
ATOM 597 C C . MET A 1 86 ? -3.455 -2.718 -1.025 1.00 91.62 86 MET A C 1
ATOM 599 O O . MET A 1 86 ? -3.115 -3.216 -2.101 1.00 91.62 86 MET A O 1
ATOM 603 N N . GLY A 1 87 ? -4.532 -3.139 -0.352 1.00 91.25 87 GLY A N 1
ATOM 604 C CA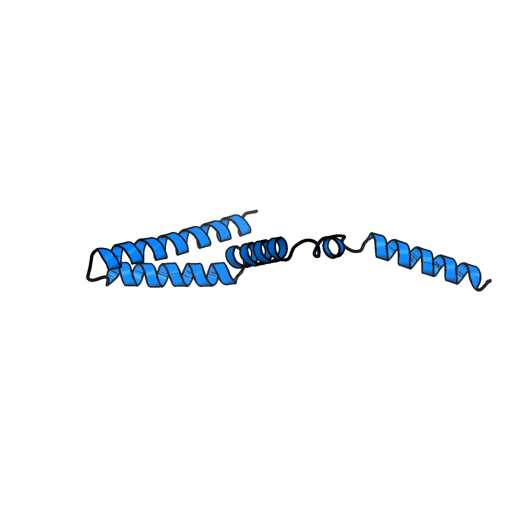 . GLY A 1 87 ? -5.443 -4.170 -0.853 1.00 91.25 87 GLY A CA 1
ATOM 605 C C . GLY A 1 87 ? -6.167 -3.735 -2.130 1.00 91.25 87 GLY A C 1
ATOM 606 O O . GLY A 1 87 ? -6.221 -4.493 -3.096 1.00 91.25 87 GLY A O 1
ATOM 607 N N . ALA A 1 88 ? -6.649 -2.491 -2.174 1.00 91.00 88 ALA A N 1
ATOM 608 C CA . ALA A 1 88 ? -7.296 -1.914 -3.350 1.00 91.00 88 ALA A CA 1
ATOM 609 C C . ALA A 1 88 ? -6.333 -1.774 -4.541 1.00 91.00 88 ALA A C 1
ATOM 611 O O . ALA A 1 88 ? -6.697 -2.133 -5.659 1.00 91.00 88 ALA A O 1
ATOM 612 N N . ALA A 1 89 ? -5.096 -1.321 -4.309 1.00 87.25 89 ALA A N 1
ATOM 613 C CA . ALA A 1 89 ? -4.070 -1.243 -5.352 1.00 87.25 89 ALA A CA 1
ATOM 614 C C . ALA A 1 89 ? -3.768 -2.622 -5.965 1.00 87.25 89 ALA A C 1
ATOM 616 O O . ALA A 1 89 ? -3.659 -2.752 -7.182 1.00 87.25 89 ALA A O 1
ATOM 617 N N . ASN A 1 90 ? -3.713 -3.667 -5.134 1.00 85.38 90 ASN A N 1
ATOM 618 C CA . ASN A 1 90 ? -3.546 -5.046 -5.594 1.00 85.38 90 ASN A CA 1
ATOM 619 C C . ASN A 1 90 ? -4.749 -5.567 -6.385 1.00 85.38 90 A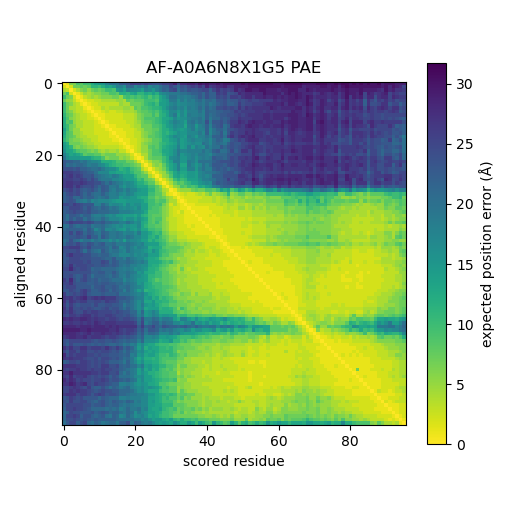SN A C 1
ATOM 621 O O . ASN A 1 90 ? -4.564 -6.265 -7.378 1.00 85.38 90 ASN A O 1
ATOM 625 N N . PHE A 1 91 ? -5.971 -5.244 -5.956 1.00 85.00 91 PHE A N 1
ATOM 626 C CA . PHE A 1 91 ? -7.180 -5.594 -6.702 1.00 85.00 91 PHE A CA 1
ATOM 627 C C . PHE A 1 91 ? -7.180 -4.945 -8.089 1.00 85.00 91 PHE A C 1
ATOM 629 O O . PHE A 1 91 ? -7.476 -5.604 -9.082 1.00 85.00 91 PHE A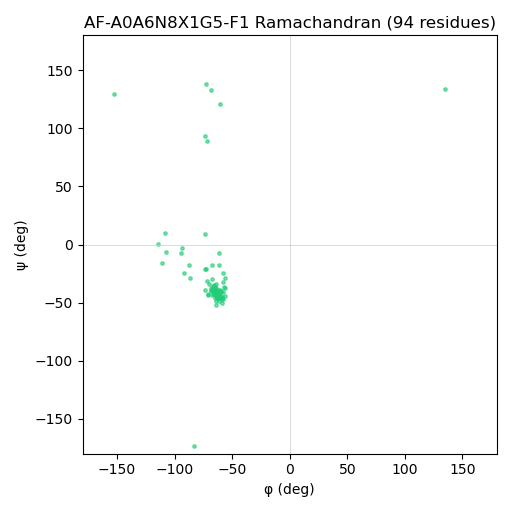 O 1
ATOM 636 N N . LEU A 1 92 ? -6.778 -3.676 -8.166 1.00 86.81 92 LEU A N 1
ATOM 637 C CA . LEU A 1 92 ? -6.676 -2.950 -9.425 1.00 86.81 92 LEU A CA 1
ATOM 638 C C . LEU A 1 92 ? -5.592 -3.541 -10.339 1.00 86.81 92 LEU A C 1
ATOM 640 O O . LEU A 1 92 ? -5.835 -3.706 -11.527 1.00 86.81 92 LEU A O 1
ATOM 644 N N . ALA A 1 93 ? -4.443 -3.932 -9.780 1.00 84.38 93 ALA A N 1
ATOM 645 C CA . ALA A 1 93 ? -3.367 -4.608 -10.511 1.00 84.38 93 ALA A CA 1
ATOM 646 C C . ALA A 1 93 ? -3.726 -6.029 -10.987 1.00 84.38 93 ALA A C 1
ATOM 648 O O . ALA A 1 93 ? -3.029 -6.579 -11.828 1.00 84.38 93 ALA A O 1
ATOM 649 N N . TRP A 1 94 ? -4.767 -6.654 -10.427 1.00 83.62 94 TRP A N 1
ATOM 650 C CA . TRP A 1 94 ? -5.315 -7.915 -10.938 1.00 83.62 94 TRP A CA 1
ATOM 651 C C . TRP A 1 94 ? -6.366 -7.696 -12.038 1.00 83.62 94 TRP A C 1
ATOM 653 O O . TRP A 1 94 ? -6.552 -8.568 -12.883 1.00 83.62 94 TRP A O 1
ATOM 663 N N . LEU A 1 95 ? -7.077 -6.563 -12.005 1.00 85.75 95 LEU A N 1
ATOM 664 C CA . LEU A 1 95 ? -8.162 -6.240 -12.938 1.00 85.75 95 LEU A CA 1
ATOM 665 C C . LEU A 1 95 ? -7.658 -5.917 -14.358 1.00 85.75 95 LEU A C 1
ATOM 667 O O . LEU A 1 95 ? -8.385 -6.149 -15.325 1.00 85.75 95 LEU A O 1
ATOM 671 N N . PHE A 1 96 ? -6.456 -5.350 -14.466 1.00 77.88 96 PHE A N 1
ATOM 672 C CA . PHE A 1 96 ? -5.817 -4.917 -15.712 1.00 77.88 96 PHE A CA 1
ATOM 673 C C . PHE A 1 96 ? -4.574 -5.755 -16.008 1.00 77.88 96 PHE A C 1
ATOM 675 O O . PHE A 1 96 ? -4.286 -5.945 -17.211 1.00 77.88 96 PHE A O 1
#